Protein AF-A0A537XMP8-F1 (afdb_monomer)

Solvent-accessible surface area (backbone atoms only — not comparable to full-atom values): 7619 Å² total; per-residue (Å²): 137,84,79,78,81,80,74,88,88,71,80,71,84,85,53,68,66,63,50,38,53,51,51,54,77,36,42,95,49,39,66,76,76,45,51,89,48,50,69,59,47,52,52,54,56,59,72,65,68,66,41,71,47,38,34,35,38,31,50,50,26,37,49,39,75,54,47,62,69,48,49,68,43,15,37,88,75,12,38,40,36,34,26,18,66,34,68,62,24,39,52,46,20,48,53,49,38,62,76,71,64,55,87,43,63,46,80,42,84,34,51,63,83,76,77,54,57,97,81,71,84,60,77,45,78,44,80,58,92,78

Mean predicted aligned error: 6.35 Å

Sequence (130 aa):
MTGTPTPPTSRGTPDPDAARALYQRHADTYDLQTDWAGPDRDRVVELLDLRPGDTVLDVGCGTGLCFAAIVERIGPSGRLVGVEPCVDMLALAGRRVERAGWGNVDLRLGLAEEQLRAGDAVDAALFCFT

pLDDT: mean 89.61, std 14.49, range [40.34, 98.69]

Foldseek 3Di:
DDDDDDPDDDDDDDDVVVVLVVLLVCQVVLCVVCVVCLVVLLVQLVVLVAAAQFEEEEFQCFLVSNVVSNCVHNDLNHAYEYEHQHPSRLVNNVVVCVVVVRPRYHYHHDHPVVVDDDPPDGSYYDYDPD

Nearest PDB structures (foldseek):
  1o54-assembly1_A  TM=8.875E-01  e=1.390E-06  Thermotoga maritima
  1dl5-assembly1_A  TM=8.902E-01  e=3.326E-06  Thermotoga maritima
  3dh0-assembly1_A  TM=7.749E-01  e=1.486E-06  Aquifex aeolicus
  5wwq-assembly2_B  TM=8.873E-01  e=6.820E-05  Homo sapiens
  8fkv-assembly1_SY  TM=9.064E-01  e=2.986E-04  Homo sapiens

Radius of gyration: 16.51 Å; Cα contacts (8 Å, |Δi|>4): 192; chains: 1; bounding box: 32×59×36 Å

Secondary structure (DSSP, 8-state):
--PPPPPP--PPPP-HHHHHHHHHHHHHHHHHHHGGGHHHHHHHHHHTT--TT-EEEEET-TT-TTHHHHHHHHTTTSEEEEEES-HHHHHHHHHHHHHHT-TTEEEEES-HHHH--TT---SEEE----

Structure (mmCIF, N/CA/C/O backbone):
data_AF-A0A537XMP8-F1
#
_entry.id   AF-A0A537XMP8-F1
#
loop_
_atom_site.group_PDB
_atom_site.id
_atom_site.type_symbol
_atom_site.label_atom_id
_atom_site.label_alt_id
_atom_site.label_comp_id
_atom_site.label_asym_id
_atom_site.label_entity_id
_atom_site.label_seq_id
_atom_site.pdbx_PDB_ins_code
_atom_site.Cartn_x
_atom_site.Cartn_y
_atom_site.Cartn_z
_atom_site.occupancy
_atom_site.B_iso_or_equiv
_atom_site.auth_seq_id
_atom_site.auth_comp_id
_atom_site.auth_asym_id
_atom_site.auth_atom_id
_atom_site.pdbx_PDB_model_num
ATOM 1 N N . MET A 1 1 ? 6.833 -47.979 -13.657 1.00 41.81 1 MET A N 1
ATOM 2 C CA . MET A 1 1 ? 7.222 -47.095 -12.538 1.00 41.81 1 MET A CA 1
ATOM 3 C C . MET A 1 1 ? 7.758 -45.806 -13.136 1.00 41.81 1 MET A C 1
ATOM 5 O O . MET A 1 1 ? 8.912 -45.753 -13.531 1.00 41.81 1 MET A O 1
ATOM 9 N N . THR A 1 2 ? 6.893 -44.815 -13.326 1.00 44.06 2 THR A N 1
ATOM 10 C CA . THR A 1 2 ? 7.264 -43.485 -13.823 1.00 44.06 2 THR A CA 1
ATOM 11 C C . THR A 1 2 ? 7.718 -42.650 -12.632 1.00 44.06 2 THR A C 1
ATOM 13 O O . THR A 1 2 ? 6.893 -42.288 -11.796 1.00 44.06 2 THR A O 1
ATOM 16 N N . GLY A 1 3 ? 9.027 -42.422 -12.511 1.00 44.72 3 GLY A N 1
ATOM 17 C CA . GLY A 1 3 ? 9.583 -41.545 -11.484 1.00 44.72 3 GLY A CA 1
ATOM 18 C C . GLY A 1 3 ? 9.062 -40.124 -11.677 1.00 44.72 3 GLY A C 1
ATOM 19 O O . GLY A 1 3 ? 9.122 -39.582 -12.779 1.00 44.72 3 GLY A O 1
ATOM 20 N N . THR A 1 4 ? 8.511 -39.541 -10.621 1.00 44.06 4 THR A N 1
ATOM 21 C CA . THR A 1 4 ? 8.163 -38.122 -10.574 1.00 44.06 4 THR A CA 1
ATOM 22 C C . THR A 1 4 ? 9.443 -37.288 -10.714 1.00 44.06 4 THR A C 1
ATOM 24 O O . THR A 1 4 ? 10.424 -37.587 -10.030 1.00 44.06 4 THR A O 1
ATOM 27 N N . PRO A 1 5 ? 9.480 -36.262 -11.585 1.00 46.84 5 PRO A N 1
ATOM 28 C CA . PRO A 1 5 ? 10.640 -35.388 -11.686 1.00 46.84 5 PRO A CA 1
ATOM 29 C C . PRO A 1 5 ? 10.857 -34.641 -10.366 1.00 46.84 5 PRO A C 1
ATOM 31 O O . PRO A 1 5 ? 9.939 -34.008 -9.843 1.00 46.84 5 PRO A O 1
ATOM 34 N N . THR A 1 6 ? 12.078 -34.704 -9.838 1.00 40.34 6 THR A N 1
ATOM 35 C CA . THR A 1 6 ? 12.520 -33.887 -8.704 1.00 40.34 6 THR A CA 1
ATOM 36 C C . THR A 1 6 ? 12.478 -32.406 -9.108 1.00 40.34 6 THR A C 1
ATOM 38 O O . THR A 1 6 ? 13.047 -32.062 -10.148 1.00 40.34 6 THR A O 1
ATOM 41 N N . PRO A 1 7 ? 11.835 -31.514 -8.331 1.00 48.16 7 PRO A N 1
ATOM 42 C CA . PRO A 1 7 ? 11.864 -30.088 -8.627 1.00 48.16 7 PRO A CA 1
ATOM 43 C C . PRO A 1 7 ? 13.309 -29.563 -8.562 1.00 48.16 7 PRO A C 1
ATOM 45 O O . PRO A 1 7 ? 14.080 -30.028 -7.721 1.00 48.16 7 PRO A O 1
ATOM 48 N N . PRO A 1 8 ? 13.705 -28.608 -9.422 1.00 47.94 8 PRO A N 1
ATOM 49 C CA . PRO A 1 8 ? 15.055 -28.052 -9.403 1.00 47.94 8 PRO A CA 1
ATOM 50 C C . PRO A 1 8 ? 15.348 -27.386 -8.049 1.00 47.94 8 PRO A C 1
ATOM 52 O O . PRO A 1 8 ? 14.609 -26.512 -7.598 1.00 47.94 8 PRO A O 1
ATOM 55 N N . THR A 1 9 ? 16.437 -27.806 -7.400 1.00 56.72 9 THR A N 1
ATOM 56 C CA . THR A 1 9 ? 16.759 -27.497 -5.995 1.00 56.72 9 THR A CA 1
ATOM 57 C C . THR A 1 9 ? 17.692 -26.299 -5.786 1.00 56.72 9 THR A C 1
ATOM 59 O O . THR A 1 9 ? 18.296 -26.186 -4.725 1.00 56.72 9 THR A O 1
ATOM 62 N N . SER A 1 10 ? 17.826 -25.369 -6.734 1.00 51.56 10 SER A N 1
ATOM 63 C CA . SER A 1 10 ? 18.542 -24.117 -6.443 1.00 51.56 10 SER A CA 1
ATOM 64 C C . SER A 1 10 ? 18.041 -22.952 -7.290 1.00 51.56 10 SER A C 1
ATOM 66 O O . SER A 1 10 ? 18.502 -22.732 -8.410 1.00 51.56 10 SER A O 1
ATOM 68 N N . ARG A 1 11 ? 17.127 -22.151 -6.736 1.00 63.69 11 ARG A N 1
ATOM 69 C CA . ARG A 1 11 ? 17.138 -20.722 -7.062 1.00 63.69 11 ARG A CA 1
ATOM 70 C C . ARG A 1 11 ? 18.349 -20.160 -6.316 1.00 63.69 11 ARG A C 1
ATOM 72 O O . ARG A 1 11 ? 18.492 -20.443 -5.129 1.00 63.69 11 ARG A O 1
ATOM 79 N N . GLY A 1 12 ? 19.263 -19.486 -7.014 1.00 72.38 12 GLY A N 1
ATOM 80 C CA . GLY A 1 12 ? 20.394 -18.819 -6.363 1.00 72.38 12 GLY A CA 1
ATOM 81 C C . GLY A 1 12 ? 19.914 -17.843 -5.283 1.00 72.38 12 GLY A C 1
ATOM 82 O O . GLY A 1 12 ? 18.721 -17.535 -5.212 1.00 72.38 12 GLY A O 1
ATOM 83 N N . THR A 1 13 ? 20.829 -17.367 -4.437 1.00 78.69 13 THR A N 1
ATOM 84 C CA . THR A 1 13 ? 20.502 -16.346 -3.434 1.00 78.69 13 THR A CA 1
ATOM 85 C C . THR A 1 13 ? 19.801 -15.167 -4.118 1.00 78.69 13 THR A C 1
ATOM 87 O O . THR A 1 13 ? 20.308 -14.695 -5.140 1.00 78.69 13 THR A O 1
ATOM 90 N N . PRO A 1 14 ? 18.641 -14.708 -3.613 1.00 77.31 14 PRO A N 1
ATOM 91 C CA . PRO A 1 14 ? 17.991 -13.516 -4.140 1.00 77.31 14 PRO A CA 1
ATOM 92 C C . PRO A 1 14 ? 18.954 -12.325 -4.119 1.00 77.31 14 PRO A C 1
ATOM 94 O O . PRO A 1 14 ? 19.655 -12.125 -3.130 1.00 77.31 14 PRO A O 1
ATOM 97 N N . ASP A 1 15 ? 18.978 -11.555 -5.205 1.00 87.69 15 ASP A N 1
ATOM 98 C CA . ASP A 1 15 ? 19.732 -10.305 -5.326 1.00 87.69 15 ASP A CA 1
ATOM 99 C C . ASP A 1 15 ? 18.747 -9.126 -5.191 1.00 87.69 15 ASP A C 1
ATOM 101 O O . ASP A 1 15 ? 17.980 -8.862 -6.129 1.00 87.69 15 ASP A O 1
ATOM 105 N N . PRO A 1 16 ? 18.718 -8.436 -4.033 1.00 84.19 16 PRO A N 1
ATOM 106 C CA . PRO A 1 16 ? 17.803 -7.322 -3.796 1.00 84.19 16 PRO A CA 1
ATOM 107 C C . PRO A 1 16 ? 18.032 -6.145 -4.748 1.00 84.19 16 PRO A C 1
ATOM 109 O O . PRO A 1 16 ? 17.075 -5.464 -5.122 1.00 84.19 16 PRO A O 1
ATOM 112 N N . ASP A 1 17 ? 19.272 -5.918 -5.184 1.00 87.69 17 ASP A N 1
ATOM 113 C CA . ASP A 1 17 ? 19.609 -4.812 -6.076 1.00 87.69 17 ASP A CA 1
ATOM 114 C C . ASP A 1 17 ? 19.111 -5.099 -7.495 1.00 87.69 17 ASP A C 1
ATOM 116 O O . ASP A 1 17 ? 18.502 -4.232 -8.130 1.00 87.69 17 ASP A O 1
ATOM 120 N N . ALA A 1 18 ? 19.287 -6.334 -7.973 1.00 88.81 18 ALA A N 1
ATOM 121 C CA . ALA A 1 18 ? 18.727 -6.765 -9.252 1.00 88.81 18 ALA A CA 1
ATOM 122 C C . ALA A 1 18 ? 17.190 -6.737 -9.247 1.00 88.81 18 ALA A C 1
ATOM 124 O O . ALA A 1 18 ? 16.582 -6.302 -10.231 1.00 88.81 18 ALA A O 1
ATOM 125 N N . ALA A 1 19 ? 16.559 -7.156 -8.143 1.00 87.62 19 ALA A N 1
ATOM 126 C CA . ALA A 1 19 ? 15.110 -7.080 -7.975 1.00 87.62 1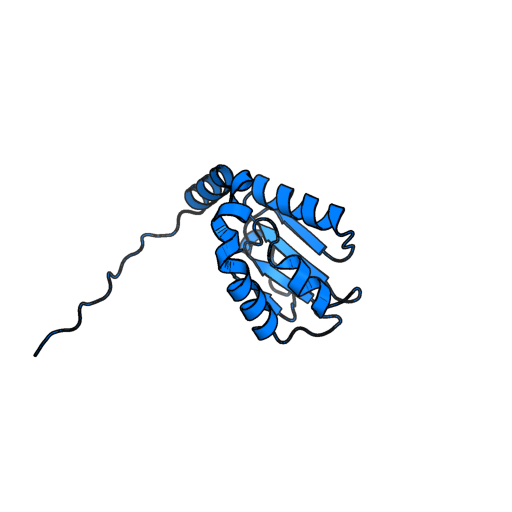9 ALA A CA 1
ATOM 127 C C . ALA A 1 19 ? 14.620 -5.624 -8.005 1.00 87.62 19 ALA A C 1
ATOM 129 O O . ALA A 1 19 ? 13.736 -5.290 -8.796 1.00 87.62 19 ALA A O 1
ATOM 130 N N . ARG A 1 20 ? 15.243 -4.726 -7.230 1.00 90.50 20 ARG A N 1
ATOM 131 C CA . ARG A 1 20 ? 14.904 -3.295 -7.221 1.00 90.50 20 ARG A CA 1
ATOM 132 C C . ARG A 1 20 ? 15.051 -2.673 -8.606 1.00 90.50 20 ARG A C 1
ATOM 134 O O . ARG A 1 20 ? 14.153 -1.963 -9.048 1.00 90.50 20 ARG A O 1
ATOM 141 N N . ALA A 1 21 ? 16.138 -2.975 -9.318 1.00 90.44 21 ALA A N 1
ATOM 142 C CA . ALA A 1 21 ? 16.357 -2.476 -10.673 1.00 90.44 21 ALA A CA 1
ATOM 143 C C . ALA A 1 21 ? 15.297 -2.984 -11.666 1.00 9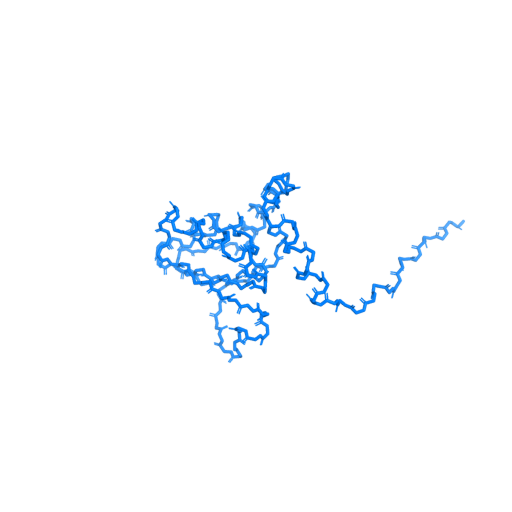0.44 21 ALA A C 1
ATOM 145 O O . ALA A 1 21 ? 14.941 -2.264 -12.598 1.00 90.44 21 ALA A O 1
ATOM 146 N N . LEU A 1 22 ? 14.797 -4.215 -11.502 1.00 89.75 22 LEU A N 1
ATOM 147 C CA . LEU A 1 22 ? 13.691 -4.735 -12.307 1.00 89.75 22 LEU A CA 1
ATOM 148 C C . LEU A 1 22 ? 12.412 -3.933 -12.060 1.00 89.75 22 LEU A C 1
ATOM 150 O O . LEU A 1 22 ? 11.854 -3.404 -13.017 1.00 89.75 22 LEU A O 1
ATOM 154 N N . TYR A 1 23 ? 11.984 -3.797 -10.806 1.00 91.81 23 TYR A N 1
ATOM 155 C CA . TYR A 1 23 ? 10.759 -3.061 -10.484 1.00 91.81 23 TYR A CA 1
ATOM 156 C C . TYR A 1 23 ? 10.843 -1.594 -10.889 1.00 91.81 23 TYR A C 1
ATOM 158 O O . TYR A 1 23 ? 9.896 -1.066 -11.461 1.00 91.81 23 TYR A O 1
ATOM 166 N N . GLN A 1 24 ? 12.010 -0.971 -10.724 1.00 92.12 24 GLN A N 1
ATOM 167 C CA . GLN A 1 24 ? 12.236 0.400 -11.164 1.00 92.12 24 GLN A CA 1
ATOM 168 C C . GLN A 1 24 ? 11.979 0.584 -12.666 1.00 92.12 24 GLN A C 1
ATOM 170 O O . GLN A 1 24 ? 11.304 1.523 -13.074 1.00 92.12 24 GLN A O 1
ATOM 175 N N . ARG A 1 25 ? 12.463 -0.343 -13.505 1.00 93.19 25 ARG A N 1
ATOM 176 C CA . ARG A 1 25 ? 12.235 -0.288 -14.961 1.00 93.19 25 ARG A CA 1
ATOM 177 C C . ARG A 1 25 ? 10.772 -0.470 -15.355 1.00 93.19 25 ARG A C 1
ATOM 179 O O . ARG A 1 25 ? 10.395 -0.046 -16.442 1.00 93.19 25 ARG A O 1
ATOM 186 N N . HIS A 1 26 ? 9.988 -1.145 -14.521 1.00 91.50 26 HIS A N 1
ATOM 187 C CA . HIS A 1 26 ? 8.601 -1.485 -14.820 1.00 91.50 26 HIS A CA 1
ATOM 188 C C . HIS A 1 26 ? 7.585 -0.585 -14.122 1.00 91.50 26 HIS A C 1
ATOM 190 O O . HIS A 1 26 ? 6.414 -0.676 -14.479 1.00 91.50 26 HIS A O 1
ATOM 196 N N . ALA A 1 27 ? 8.010 0.283 -13.197 1.00 92.56 27 ALA A N 1
ATOM 197 C CA . ALA A 1 27 ? 7.138 1.032 -12.293 1.00 92.56 27 ALA A CA 1
ATOM 198 C C . ALA A 1 27 ? 5.958 1.709 -13.007 1.00 92.56 27 ALA A C 1
ATOM 200 O O . ALA A 1 27 ? 4.805 1.485 -12.645 1.00 92.56 27 ALA A O 1
ATOM 201 N N . ASP A 1 28 ? 6.220 2.446 -14.089 1.00 93.12 28 ASP A N 1
ATOM 202 C CA . ASP A 1 28 ? 5.182 3.180 -14.827 1.00 93.12 28 ASP A CA 1
ATOM 203 C C . ASP A 1 28 ? 4.157 2.283 -15.540 1.00 93.12 28 ASP A C 1
ATOM 205 O O . ASP A 1 28 ? 3.032 2.704 -15.805 1.00 93.12 28 ASP A O 1
ATOM 209 N N . THR A 1 29 ? 4.529 1.045 -15.868 1.00 94.94 29 THR A N 1
ATOM 210 C CA . THR A 1 29 ? 3.653 0.075 -16.547 1.00 94.94 29 THR A CA 1
ATOM 211 C C . THR A 1 29 ? 3.123 -1.004 -15.613 1.00 94.94 29 THR A C 1
ATOM 213 O O . THR A 1 29 ? 2.318 -1.832 -16.034 1.00 94.94 29 THR A O 1
ATOM 216 N N . TYR A 1 30 ? 3.580 -1.014 -14.364 1.00 94.06 30 TYR A N 1
ATOM 217 C CA . TYR A 1 30 ? 3.443 -2.144 -13.464 1.00 94.06 30 TYR A CA 1
ATOM 218 C C . TYR A 1 30 ? 1.977 -2.477 -13.164 1.00 94.06 30 TYR A C 1
ATOM 220 O O . TYR A 1 30 ? 1.557 -3.622 -13.336 1.00 94.06 30 TYR A O 1
ATOM 228 N N . ASP A 1 31 ? 1.173 -1.466 -12.823 1.00 95.00 31 ASP A N 1
ATOM 229 C CA . ASP A 1 31 ? -0.264 -1.621 -12.571 1.00 95.00 31 ASP A CA 1
ATOM 230 C C . ASP A 1 31 ? -0.975 -2.251 -13.778 1.00 95.00 31 ASP A C 1
ATOM 232 O O . ASP A 1 31 ? -1.726 -3.207 -13.625 1.00 95.00 31 ASP A O 1
ATOM 236 N N . LEU A 1 32 ? -0.672 -1.790 -14.998 1.00 94.75 32 LEU A N 1
ATOM 237 C CA . LEU A 1 32 ? -1.271 -2.327 -16.227 1.00 94.75 32 LEU A CA 1
ATOM 238 C C . LEU A 1 32 ? -0.827 -3.766 -16.510 1.00 94.75 32 LEU A C 1
ATOM 240 O O . LEU A 1 32 ? -1.616 -4.591 -16.964 1.00 94.75 32 LEU A O 1
ATOM 244 N N . GLN A 1 33 ? 0.445 -4.076 -16.260 1.00 93.38 33 GLN A N 1
ATOM 245 C CA . GLN A 1 33 ? 1.006 -5.410 -16.484 1.00 93.38 33 GLN A CA 1
ATOM 246 C C . GLN A 1 33 ? 0.490 -6.444 -15.479 1.00 93.38 33 GLN A C 1
ATOM 248 O O . GLN A 1 33 ? 0.554 -7.645 -15.752 1.00 93.38 33 GLN A O 1
ATOM 253 N N . THR A 1 34 ? -0.007 -5.989 -14.329 1.00 93.75 34 THR A N 1
ATOM 254 C CA . THR A 1 34 ? -0.418 -6.842 -13.210 1.00 93.75 34 THR A CA 1
ATOM 255 C C . THR A 1 34 ? -1.900 -6.721 -12.854 1.00 93.75 34 THR A C 1
ATOM 257 O O . THR A 1 34 ? -2.343 -7.358 -11.904 1.00 93.75 34 THR A O 1
ATOM 260 N N . ASP A 1 35 ? -2.689 -5.974 -13.630 1.00 93.62 35 ASP A N 1
ATOM 261 C CA . ASP A 1 35 ? -4.130 -5.776 -13.406 1.00 93.62 35 ASP A CA 1
ATOM 262 C C . ASP A 1 35 ? -4.907 -7.102 -13.325 1.00 93.62 35 ASP A C 1
ATOM 264 O O . ASP A 1 35 ? -5.806 -7.275 -12.505 1.00 93.62 35 ASP A O 1
ATOM 268 N N . TRP A 1 36 ? -4.476 -8.105 -14.098 1.00 93.88 36 TRP A N 1
ATOM 269 C CA . TRP A 1 36 ? -5.048 -9.454 -14.079 1.00 93.88 36 TRP A CA 1
ATOM 270 C C . TRP A 1 36 ? -4.983 -10.142 -12.702 1.00 93.88 36 TRP A C 1
ATOM 272 O O . TRP A 1 36 ? -5.771 -11.052 -12.456 1.00 93.88 36 TRP A O 1
ATOM 282 N N . ALA A 1 37 ? -4.075 -9.721 -11.815 1.00 92.69 37 ALA A N 1
ATOM 283 C CA . ALA A 1 37 ? -3.916 -10.262 -10.465 1.00 92.69 37 ALA A CA 1
ATOM 284 C C . ALA A 1 37 ? -4.815 -9.570 -9.421 1.00 92.69 37 ALA A C 1
ATOM 286 O O . ALA A 1 37 ? -4.792 -9.950 -8.251 1.00 92.69 37 ALA A O 1
ATOM 287 N N . GLY A 1 38 ? -5.612 -8.567 -9.814 1.00 93.44 38 GLY A N 1
ATOM 288 C CA . GLY A 1 38 ? -6.516 -7.834 -8.919 1.00 93.44 38 GLY A CA 1
ATOM 289 C C . GLY A 1 38 ? -7.401 -8.736 -8.041 1.00 93.44 38 GLY A C 1
ATOM 290 O O . GLY A 1 38 ? -7.343 -8.603 -6.819 1.00 93.44 38 GLY A O 1
ATOM 291 N N . PRO A 1 39 ? -8.136 -9.715 -8.610 1.00 94.75 39 PRO A N 1
ATOM 292 C CA . PRO A 1 39 ? -8.981 -10.615 -7.821 1.00 94.75 39 PRO A CA 1
ATOM 293 C C . PRO A 1 39 ? -8.210 -11.437 -6.780 1.00 94.75 39 PRO A C 1
ATOM 295 O O . PRO A 1 39 ? -8.722 -11.691 -5.689 1.00 94.75 39 PRO A O 1
ATOM 298 N N . ASP A 1 40 ? -6.974 -11.836 -7.093 1.00 94.19 40 ASP A N 1
ATOM 299 C CA . ASP A 1 40 ? -6.130 -12.579 -6.156 1.00 94.19 40 ASP A CA 1
ATOM 300 C C . ASP A 1 40 ? -5.652 -11.673 -5.012 1.00 94.19 40 ASP A C 1
ATOM 302 O O . ASP A 1 40 ? -5.658 -12.099 -3.856 1.00 94.19 40 ASP A O 1
ATOM 306 N N . ARG A 1 41 ? -5.305 -10.408 -5.295 1.00 95.25 41 ARG A N 1
ATOM 307 C CA . ARG A 1 41 ? -4.945 -9.418 -4.262 1.00 95.25 41 ARG A CA 1
ATOM 308 C C . ARG A 1 41 ? -6.100 -9.172 -3.296 1.00 95.25 41 ARG A C 1
ATOM 310 O O . ARG A 1 41 ? -5.906 -9.266 -2.083 1.00 95.25 41 ARG A O 1
ATOM 317 N N . ASP A 1 42 ? -7.302 -8.941 -3.819 1.00 94.25 42 ASP A N 1
ATOM 318 C CA . ASP A 1 42 ? -8.503 -8.744 -3.000 1.00 94.25 42 ASP A CA 1
ATOM 319 C C . ASP A 1 42 ? -8.770 -9.965 -2.116 1.00 94.25 42 ASP A C 1
ATOM 321 O O . ASP A 1 42 ? -8.993 -9.838 -0.908 1.00 94.25 42 ASP A O 1
ATOM 325 N N . ARG A 1 43 ? -8.654 -11.168 -2.691 1.00 95.19 43 ARG A N 1
ATOM 326 C CA . ARG A 1 43 ? -8.846 -12.420 -1.960 1.00 95.19 43 ARG A CA 1
ATOM 327 C C . ARG A 1 43 ? -7.830 -12.601 -0.836 1.00 95.19 43 ARG A C 1
ATOM 329 O O . ARG A 1 43 ? -8.190 -13.095 0.233 1.00 95.19 43 ARG A O 1
ATOM 336 N N . VAL A 1 44 ? -6.570 -12.231 -1.056 1.00 95.00 44 VAL A N 1
ATOM 337 C CA . VAL A 1 44 ? -5.544 -12.300 -0.009 1.00 95.00 44 VAL A CA 1
ATOM 338 C C . VAL A 1 44 ? -5.860 -11.316 1.117 1.00 95.00 44 VAL A C 1
ATOM 340 O O . VAL A 1 44 ? -5.773 -11.702 2.280 1.00 95.00 44 VAL A O 1
ATOM 343 N N . VAL A 1 45 ? -6.292 -10.090 0.807 1.00 96.75 45 VAL A N 1
ATOM 344 C CA . VAL A 1 45 ? -6.695 -9.114 1.835 1.00 96.75 45 VAL A CA 1
ATOM 345 C C . VAL A 1 45 ? -7.904 -9.610 2.637 1.00 96.75 45 VAL A C 1
ATOM 347 O O . VAL A 1 45 ? -7.944 -9.444 3.854 1.00 96.75 45 VAL A O 1
ATOM 350 N N . GLU A 1 46 ? -8.869 -10.278 2.002 1.00 95.88 46 GLU A N 1
ATOM 351 C CA . GLU A 1 46 ? -9.989 -10.914 2.710 1.00 95.88 46 GLU A CA 1
ATOM 352 C C . GLU A 1 46 ? -9.548 -12.006 3.687 1.00 95.88 46 GLU A C 1
ATOM 354 O O . GLU A 1 46 ? -10.133 -12.146 4.759 1.00 95.88 46 GLU A O 1
ATOM 359 N N . LEU A 1 47 ? -8.532 -12.795 3.327 1.00 96.56 47 LEU A N 1
ATOM 360 C CA . LEU A 1 47 ? -8.023 -13.877 4.173 1.00 96.56 47 LEU A CA 1
ATOM 361 C C . LEU A 1 47 ? -7.356 -13.382 5.461 1.00 96.56 47 LEU A C 1
ATOM 363 O O . LEU A 1 47 ? -7.197 -14.177 6.384 1.00 96.56 47 LEU A O 1
ATOM 367 N N . LEU A 1 48 ? -6.985 -12.101 5.532 1.00 96.81 48 LEU A N 1
ATOM 368 C CA . LEU A 1 48 ? -6.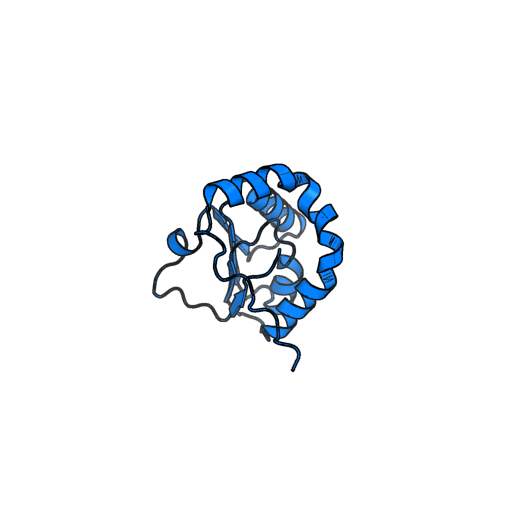402 -11.505 6.732 1.00 96.81 48 LEU A CA 1
ATOM 369 C C . LEU A 1 48 ? -7.427 -11.284 7.861 1.00 96.81 48 LEU A C 1
ATOM 371 O O . LEU A 1 48 ? -7.002 -11.015 8.978 1.00 96.81 48 LEU A O 1
ATOM 375 N N . ASP A 1 49 ? -8.740 -11.395 7.598 1.00 97.25 49 ASP A N 1
ATOM 376 C CA . ASP A 1 49 ? -9.820 -11.145 8.581 1.00 97.25 49 ASP A CA 1
ATOM 377 C C . ASP A 1 49 ? -9.667 -9.796 9.316 1.00 97.25 49 ASP A C 1
ATOM 379 O O . ASP A 1 49 ? -9.884 -9.691 10.524 1.00 97.25 49 ASP A O 1
ATOM 383 N N . LEU A 1 50 ? -9.253 -8.762 8.572 1.00 98.38 50 LEU A N 1
ATOM 384 C CA . LEU A 1 50 ? -8.974 -7.432 9.117 1.00 98.38 50 LEU A CA 1
ATOM 385 C C . LEU A 1 50 ? -10.205 -6.822 9.784 1.00 98.38 50 LEU A C 1
ATOM 387 O O . LEU A 1 50 ? -11.317 -6.864 9.247 1.00 98.38 50 LEU A O 1
ATOM 391 N N . ARG A 1 51 ? -9.976 -6.177 10.923 1.00 98.31 51 ARG A N 1
ATOM 392 C CA . ARG A 1 51 ? -10.995 -5.518 11.733 1.00 98.31 51 ARG A CA 1
ATOM 393 C C . ARG A 1 51 ? -10.772 -4.010 11.774 1.00 98.31 51 ARG A C 1
ATOM 395 O O . ARG A 1 51 ? -9.641 -3.534 11.650 1.00 98.31 51 ARG A O 1
ATOM 402 N N . PRO A 1 52 ? -11.842 -3.227 11.997 1.00 98.44 52 PRO A N 1
ATOM 403 C CA . PRO A 1 52 ? -11.700 -1.801 12.233 1.00 98.44 52 PRO A CA 1
ATOM 404 C C . PRO A 1 52 ? -10.742 -1.515 13.397 1.00 98.44 52 PRO A C 1
ATOM 406 O O . PRO A 1 52 ? -10.933 -2.033 14.496 1.00 98.44 52 PRO A O 1
ATOM 409 N N . GLY A 1 53 ? -9.750 -0.653 13.170 1.00 98.25 53 GLY A N 1
ATOM 410 C CA . GLY A 1 53 ? -8.715 -0.322 14.154 1.00 98.25 53 GLY A CA 1
ATOM 411 C C . GLY A 1 53 ? -7.407 -1.103 14.022 1.00 98.25 53 GLY A C 1
ATOM 412 O O . GLY A 1 53 ? -6.428 -0.688 14.638 1.00 98.25 53 GLY A O 1
ATOM 413 N N . ASP A 1 54 ? -7.358 -2.156 13.204 1.00 98.44 54 ASP A N 1
ATOM 414 C CA . ASP A 1 54 ? -6.146 -2.962 13.050 1.00 98.44 54 ASP A CA 1
ATOM 415 C C . ASP A 1 54 ? -4.979 -2.152 12.463 1.00 98.44 54 ASP A C 1
ATOM 417 O O . ASP A 1 54 ? -5.144 -1.271 11.606 1.00 98.44 54 ASP A O 1
ATOM 421 N N . THR A 1 55 ? -3.773 -2.491 12.912 1.00 97.88 55 THR A N 1
ATOM 422 C CA . THR A 1 55 ? -2.512 -2.056 12.316 1.00 97.88 55 THR A CA 1
ATOM 423 C C . THR A 1 55 ? -1.993 -3.133 11.373 1.00 97.88 55 THR A C 1
ATOM 425 O O . THR A 1 55 ? -1.661 -4.239 11.796 1.00 97.88 55 THR A O 1
ATOM 428 N N . VAL A 1 56 ? -1.878 -2.793 10.092 1.00 97.81 56 VAL A N 1
ATOM 429 C CA . VAL A 1 56 ? -1.472 -3.709 9.022 1.00 97.81 56 VAL A CA 1
ATOM 430 C C . VAL A 1 56 ? -0.135 -3.281 8.443 1.00 97.81 56 VAL A C 1
ATOM 432 O O . VAL A 1 56 ? 0.085 -2.102 8.162 1.00 97.81 56 VAL A O 1
ATOM 435 N N . LEU A 1 57 ? 0.748 -4.250 8.233 1.00 96.88 57 LEU A N 1
ATOM 436 C CA . LEU A 1 57 ? 2.008 -4.078 7.521 1.00 96.88 57 LEU A CA 1
ATOM 437 C C . LEU A 1 57 ? 1.925 -4.716 6.130 1.00 96.88 57 LEU A C 1
ATOM 439 O O . LEU A 1 57 ? 1.666 -5.909 6.021 1.00 96.88 57 LEU A O 1
ATOM 443 N N . ASP A 1 58 ? 2.205 -3.949 5.083 1.00 97.19 58 ASP A N 1
ATOM 444 C CA . ASP A 1 58 ? 2.348 -4.421 3.705 1.00 97.19 58 ASP A CA 1
ATOM 445 C C . ASP A 1 58 ? 3.828 -4.363 3.294 1.00 97.19 58 ASP A C 1
ATOM 447 O O . ASP A 1 58 ? 4.426 -3.285 3.195 1.00 97.19 58 ASP A O 1
ATOM 451 N N . VAL A 1 59 ? 4.444 -5.537 3.138 1.00 95.44 59 VAL A N 1
ATOM 452 C CA . VAL A 1 59 ? 5.876 -5.702 2.865 1.00 95.44 59 VAL A CA 1
ATOM 453 C C . VAL A 1 59 ? 6.112 -5.846 1.366 1.00 95.44 59 VAL A C 1
ATOM 455 O O . VAL A 1 59 ? 5.665 -6.817 0.760 1.00 95.44 59 VAL A O 1
ATOM 458 N N . GLY A 1 60 ? 6.886 -4.929 0.784 1.00 95.00 60 GLY A N 1
ATOM 459 C CA . GLY A 1 60 ? 7.011 -4.821 -0.669 1.00 95.00 60 GLY A CA 1
ATOM 460 C C . GLY A 1 60 ? 5.717 -4.282 -1.270 1.00 95.00 60 GLY A C 1
ATOM 461 O O . GLY A 1 60 ? 5.147 -4.883 -2.180 1.00 95.00 60 GLY A O 1
ATOM 462 N N . CYS A 1 61 ? 5.210 -3.179 -0.710 1.00 96.94 61 CYS A N 1
ATOM 463 C CA . CYS A 1 61 ? 3.882 -2.670 -1.047 1.00 96.94 61 CYS A CA 1
ATOM 464 C C . CYS A 1 61 ? 3.761 -2.146 -2.490 1.00 96.94 61 CYS A C 1
ATOM 466 O O . CYS A 1 61 ? 2.652 -1.846 -2.944 1.00 96.94 61 CYS A O 1
ATOM 468 N N . GLY A 1 62 ? 4.877 -2.038 -3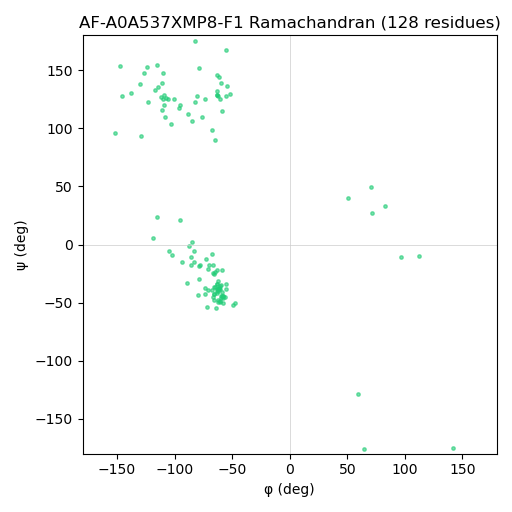.222 1.00 96.88 62 GLY A N 1
ATOM 469 C CA . GLY A 1 62 ? 4.892 -1.700 -4.635 1.00 96.88 62 GLY A CA 1
ATOM 470 C C . GLY A 1 62 ? 4.248 -0.345 -4.906 1.00 96.88 62 GLY A C 1
ATOM 471 O O . GLY A 1 62 ? 4.586 0.660 -4.282 1.00 96.88 62 GLY A O 1
ATOM 472 N N . THR A 1 63 ? 3.302 -0.308 -5.845 1.00 97.62 63 THR A N 1
ATOM 473 C CA . THR A 1 63 ? 2.530 0.906 -6.152 1.00 97.62 63 THR A CA 1
ATOM 474 C C . THR A 1 63 ? 1.316 1.078 -5.229 1.00 97.62 63 THR A C 1
ATOM 476 O O . THR A 1 63 ? 0.559 2.039 -5.377 1.00 97.62 63 THR A O 1
ATOM 479 N N . GLY A 1 64 ? 1.107 0.182 -4.261 1.00 97.56 64 GLY A N 1
ATOM 480 C CA . GLY A 1 64 ? 0.004 0.236 -3.302 1.00 97.56 64 GLY A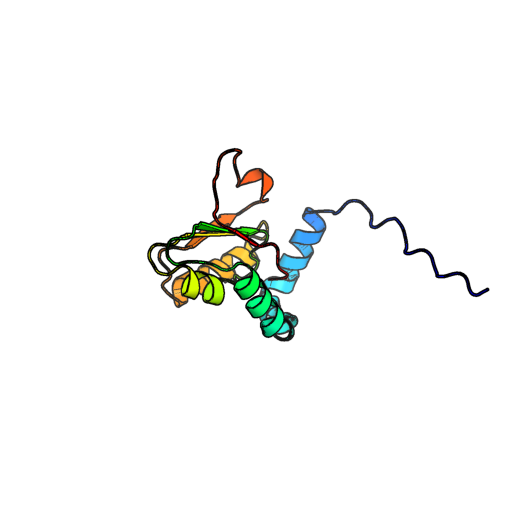 CA 1
ATOM 481 C C . GLY A 1 64 ? -1.315 -0.331 -3.830 1.00 97.56 64 GLY A C 1
ATOM 482 O O . GLY A 1 64 ? -2.378 0.179 -3.471 1.00 97.56 64 GLY A O 1
ATOM 483 N N . LEU A 1 65 ? -1.287 -1.350 -4.699 1.00 97.31 65 LEU A N 1
ATOM 484 C CA . LEU A 1 65 ? -2.505 -1.930 -5.292 1.00 97.31 65 LEU A CA 1
ATOM 485 C C . LEU A 1 65 ? -3.424 -2.613 -4.263 1.00 97.31 65 LEU A C 1
ATOM 487 O O . LEU A 1 65 ? -4.632 -2.653 -4.474 1.00 97.31 65 LEU A O 1
ATOM 491 N N . CYS A 1 66 ? -2.897 -3.044 -3.113 1.00 97.88 66 CYS A N 1
ATOM 492 C CA . CYS A 1 66 ? -3.694 -3.607 -2.014 1.00 97.88 66 CYS A CA 1
ATOM 493 C C . CYS A 1 66 ? -4.275 -2.548 -1.054 1.00 97.88 66 CYS A C 1
ATOM 495 O O . CYS A 1 66 ? -5.114 -2.873 -0.212 1.00 97.88 66 CYS A O 1
ATOM 497 N N . PHE A 1 67 ? -3.851 -1.279 -1.144 1.00 98.19 67 PHE A N 1
ATOM 498 C CA . PHE A 1 67 ? -4.134 -0.279 -0.105 1.00 98.19 67 PHE A CA 1
ATOM 499 C C . PHE A 1 67 ? -5.617 0.017 0.062 1.00 98.19 67 PHE A C 1
ATOM 501 O O . PHE A 1 67 ? -6.081 0.115 1.192 1.00 98.19 67 PHE A O 1
ATOM 508 N N . ALA A 1 68 ? -6.365 0.131 -1.037 1.00 97.62 68 ALA A N 1
ATOM 509 C CA . ALA A 1 68 ? -7.794 0.426 -0.967 1.00 97.62 68 ALA A CA 1
ATOM 510 C C . ALA A 1 68 ? -8.545 -0.668 -0.197 1.00 97.62 68 ALA A C 1
ATOM 512 O O . ALA A 1 68 ? -9.258 -0.367 0.758 1.00 97.62 68 ALA A O 1
ATOM 513 N N . ALA A 1 69 ? -8.299 -1.933 -0.552 1.00 97.50 69 ALA A N 1
ATOM 514 C CA . ALA A 1 69 ? -8.918 -3.083 0.092 1.00 97.50 69 ALA A CA 1
ATOM 515 C C . ALA A 1 69 ? -8.566 -3.179 1.587 1.00 97.50 69 ALA A C 1
ATOM 517 O O . ALA A 1 69 ? -9.416 -3.560 2.396 1.00 97.50 69 ALA A O 1
ATOM 518 N N . ILE A 1 70 ? -7.332 -2.833 1.967 1.00 98.38 70 ILE A N 1
ATOM 519 C CA . ILE A 1 70 ? -6.897 -2.826 3.369 1.00 98.38 70 ILE A CA 1
ATOM 520 C C . ILE A 1 70 ? -7.531 -1.657 4.133 1.00 98.38 70 ILE A C 1
ATOM 522 O O . ILE A 1 70 ? -8.171 -1.875 5.162 1.00 98.38 70 ILE A O 1
ATOM 526 N N . VAL A 1 71 ? -7.383 -0.426 3.632 1.00 98.50 71 VAL A N 1
ATOM 527 C CA . VAL A 1 71 ? -7.848 0.802 4.299 1.00 98.50 71 VAL A CA 1
ATOM 528 C C . VAL A 1 71 ? -9.365 0.789 4.497 1.00 98.50 71 VAL A C 1
ATOM 530 O O . VAL A 1 71 ? -9.843 1.210 5.549 1.00 98.50 71 VAL A O 1
ATOM 533 N N . GLU A 1 72 ? -10.124 0.254 3.537 1.00 98.06 72 GLU A N 1
ATOM 534 C CA . GLU A 1 72 ? -11.577 0.091 3.659 1.00 98.06 72 GLU A CA 1
ATOM 535 C C . GLU A 1 72 ? -11.970 -0.811 4.843 1.00 98.06 72 GLU A C 1
ATOM 537 O O . GLU A 1 72 ? -12.928 -0.506 5.553 1.00 98.06 72 GLU A O 1
ATOM 542 N N . ARG A 1 73 ? -11.210 -1.884 5.106 1.00 98.44 73 ARG A N 1
ATOM 543 C CA . ARG A 1 73 ? -11.505 -2.856 6.176 1.00 98.44 73 ARG A CA 1
ATOM 544 C C . ARG A 1 73 ? -11.083 -2.372 7.561 1.00 98.44 73 ARG A C 1
ATOM 546 O O . ARG A 1 73 ? -11.841 -2.514 8.518 1.00 98.44 73 ARG A O 1
ATOM 553 N N . ILE A 1 74 ? -9.893 -1.782 7.671 1.00 98.62 74 ILE A N 1
ATOM 554 C CA . ILE A 1 74 ? -9.370 -1.289 8.958 1.00 98.62 74 ILE A CA 1
ATOM 555 C C . ILE A 1 74 ? -10.000 0.045 9.376 1.00 98.62 74 ILE A C 1
ATOM 557 O O . ILE A 1 74 ? -9.941 0.430 10.547 1.00 98.62 74 ILE A O 1
ATOM 561 N N . GLY A 1 75 ? -10.623 0.755 8.432 1.00 98.38 75 GLY A N 1
ATOM 562 C CA . GLY A 1 75 ? -11.293 2.025 8.673 1.00 98.38 75 GLY A CA 1
ATOM 563 C C . GLY A 1 75 ? -10.347 3.151 9.122 1.00 98.38 75 GLY A C 1
ATOM 564 O O . GLY A 1 75 ? -9.132 2.975 9.207 1.00 98.38 75 GLY A O 1
ATOM 565 N N . PRO A 1 76 ? -10.891 4.339 9.443 1.00 97.75 76 PRO A N 1
ATOM 566 C CA . PRO A 1 76 ? -10.090 5.523 9.769 1.00 97.75 76 PRO A CA 1
ATOM 567 C C . PRO A 1 76 ? -9.348 5.428 11.110 1.00 97.75 76 PRO A C 1
ATOM 569 O O . PRO A 1 76 ? -8.429 6.205 11.349 1.00 97.75 76 PRO A O 1
ATOM 572 N N . SER A 1 77 ? -9.757 4.515 11.997 1.00 97.75 77 SER A N 1
ATOM 573 C CA . SER A 1 77 ? -9.077 4.252 13.271 1.00 97.75 77 SER A CA 1
ATOM 574 C C . SER A 1 77 ? -7.924 3.258 13.146 1.00 97.75 77 SER A C 1
ATOM 576 O O . SER A 1 77 ? -7.118 3.173 14.068 1.00 97.75 77 SER A O 1
ATOM 578 N N . GLY A 1 78 ? -7.872 2.487 12.056 1.00 98.31 78 GLY A N 1
ATOM 579 C CA . GLY A 1 78 ? -6.776 1.568 11.774 1.00 98.31 78 GLY A CA 1
ATOM 580 C C . GLY A 1 78 ? -5.588 2.273 11.139 1.00 98.31 78 GLY A C 1
ATOM 581 O O . GLY A 1 78 ? -5.648 3.460 10.806 1.00 98.31 78 GLY A O 1
ATOM 582 N N . ARG A 1 79 ? -4.503 1.530 10.942 1.00 98.25 79 ARG A N 1
ATOM 583 C CA . ARG A 1 79 ? -3.251 2.055 10.394 1.00 98.25 79 ARG A CA 1
ATOM 584 C C . ARG A 1 79 ? -2.650 1.094 9.380 1.00 98.25 79 ARG A C 1
ATOM 586 O O . ARG A 1 79 ? -2.465 -0.076 9.683 1.00 98.25 79 ARG A O 1
ATOM 593 N N . LEU A 1 80 ? -2.275 1.595 8.209 1.00 98.31 80 LEU A N 1
ATOM 594 C CA . LEU A 1 80 ? -1.541 0.825 7.204 1.00 98.31 80 LEU A CA 1
ATOM 595 C C . LEU A 1 80 ? -0.098 1.325 7.115 1.00 98.31 80 LEU A C 1
ATOM 597 O O . LEU A 1 80 ? 0.135 2.520 6.958 1.00 98.31 80 LEU A O 1
ATOM 601 N N . VAL A 1 81 ? 0.868 0.416 7.199 1.00 97.50 81 VAL A N 1
ATOM 602 C CA . VAL A 1 81 ? 2.289 0.680 6.958 1.00 97.50 81 VAL A CA 1
ATOM 603 C C . VAL A 1 81 ? 2.710 -0.025 5.683 1.00 97.50 81 VAL A C 1
ATOM 605 O O . VAL A 1 81 ? 2.703 -1.249 5.641 1.00 97.50 81 VAL A O 1
ATOM 608 N N . GLY A 1 82 ? 3.101 0.728 4.661 1.00 97.00 82 GLY A N 1
ATOM 609 C CA . GLY A 1 82 ? 3.698 0.182 3.447 1.00 97.00 82 GLY A CA 1
ATOM 610 C C . GLY A 1 82 ? 5.214 0.333 3.479 1.00 97.00 82 GLY A C 1
ATOM 611 O O . GLY A 1 82 ? 5.711 1.448 3.639 1.00 97.00 82 GLY A O 1
ATOM 612 N N . VAL A 1 83 ? 5.947 -0.767 3.311 1.00 96.62 83 VAL A N 1
ATOM 613 C CA . VAL A 1 83 ? 7.409 -0.750 3.159 1.00 96.62 83 VAL A CA 1
ATOM 614 C C . VAL A 1 83 ? 7.767 -1.161 1.738 1.00 96.62 83 VAL A C 1
ATOM 616 O O . VAL A 1 83 ? 7.351 -2.225 1.289 1.00 96.62 83 VAL A O 1
ATOM 619 N N . GLU A 1 84 ? 8.557 -0.351 1.040 1.00 96.62 84 GLU A N 1
ATOM 620 C CA . GLU A 1 84 ? 8.985 -0.635 -0.334 1.00 96.62 84 GLU A CA 1
ATOM 621 C C . GLU A 1 84 ? 10.417 -0.123 -0.571 1.00 96.62 84 GLU A C 1
ATOM 623 O O . GLU A 1 84 ? 10.695 1.049 -0.303 1.00 96.62 84 GLU A O 1
ATOM 628 N N . PRO A 1 85 ? 11.350 -0.956 -1.073 1.00 95.19 85 PRO A N 1
ATOM 629 C CA . PRO A 1 85 ? 12.725 -0.534 -1.354 1.00 95.19 85 PRO A CA 1
ATOM 630 C C . PRO A 1 85 ? 12.900 0.252 -2.664 1.00 95.19 85 PRO A C 1
ATOM 632 O O . PRO A 1 85 ? 13.929 0.910 -2.846 1.00 95.19 85 PRO A O 1
ATOM 635 N N . CYS A 1 86 ? 11.960 0.179 -3.608 1.00 95.81 86 CYS A N 1
ATOM 636 C CA . CYS A 1 86 ? 12.014 0.919 -4.864 1.00 95.81 86 CYS A CA 1
ATOM 637 C C . CYS A 1 86 ? 11.363 2.303 -4.725 1.00 95.81 86 CYS A C 1
ATOM 639 O O . CYS A 1 86 ? 10.144 2.433 -4.622 1.00 95.81 86 CYS A O 1
ATOM 641 N N . VAL A 1 87 ? 12.181 3.357 -4.804 1.00 96.69 87 VAL A N 1
ATOM 642 C CA . VAL A 1 87 ? 11.725 4.755 -4.701 1.00 96.69 87 VAL A CA 1
ATOM 643 C C . VAL A 1 87 ? 10.630 5.113 -5.714 1.00 96.69 87 VAL A C 1
ATOM 645 O O . VAL A 1 87 ? 9.681 5.808 -5.360 1.00 96.69 87 VAL A O 1
ATOM 648 N N . ASP A 1 88 ? 10.717 4.600 -6.943 1.00 97.06 88 ASP A N 1
ATOM 649 C CA . ASP A 1 88 ? 9.774 4.934 -8.015 1.00 97.06 88 ASP A CA 1
ATOM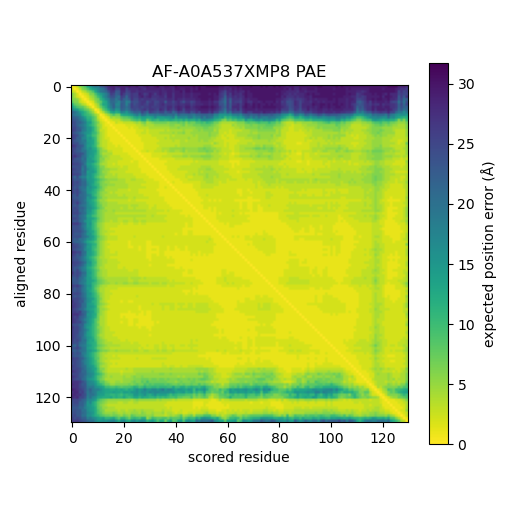 650 C C . ASP A 1 88 ? 8.406 4.258 -7.801 1.00 97.06 88 ASP A C 1
ATOM 652 O O . ASP A 1 88 ? 7.361 4.885 -8.003 1.00 97.06 88 ASP A O 1
ATOM 656 N N . MET A 1 89 ? 8.404 3.019 -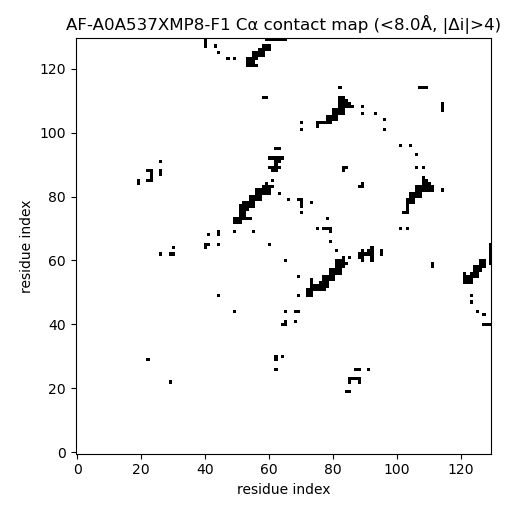7.296 1.00 97.62 89 MET A N 1
ATOM 657 C CA . MET A 1 89 ? 7.187 2.304 -6.886 1.00 97.62 89 MET A CA 1
ATOM 658 C C . MET A 1 89 ? 6.533 2.995 -5.684 1.00 97.62 89 MET A C 1
ATOM 660 O O . MET A 1 89 ? 5.345 3.320 -5.723 1.00 97.62 89 MET A O 1
ATOM 664 N N . LEU A 1 90 ? 7.322 3.333 -4.657 1.00 98.00 90 LEU A N 1
ATOM 665 C CA . LEU A 1 90 ? 6.820 4.024 -3.469 1.00 98.00 90 LEU A CA 1
ATOM 666 C C . LEU A 1 90 ? 6.265 5.418 -3.810 1.00 98.00 90 LEU A C 1
ATOM 668 O O . LEU A 1 90 ? 5.267 5.848 -3.234 1.00 98.00 90 LEU A O 1
ATOM 672 N N . ALA A 1 91 ? 6.852 6.119 -4.784 1.00 98.31 91 ALA A N 1
ATOM 673 C CA . ALA A 1 91 ? 6.321 7.390 -5.269 1.00 98.31 91 ALA A CA 1
ATOM 674 C C . ALA A 1 91 ? 4.945 7.231 -5.946 1.00 98.31 91 ALA A C 1
ATOM 676 O O . ALA A 1 91 ? 4.085 8.103 -5.801 1.00 98.31 91 ALA A O 1
ATOM 677 N N . LEU A 1 92 ? 4.707 6.133 -6.675 1.00 98.38 92 LEU A N 1
ATOM 678 C CA . LEU A 1 92 ? 3.382 5.794 -7.213 1.00 98.38 92 LEU A CA 1
ATOM 679 C C . LEU A 1 92 ? 2.383 5.493 -6.088 1.00 98.38 92 LEU A C 1
ATOM 681 O O . LEU A 1 92 ? 1.264 6.013 -6.125 1.00 98.38 92 LEU A O 1
ATOM 685 N N . ALA A 1 93 ? 2.806 4.742 -5.068 1.00 98.38 93 ALA A N 1
ATOM 686 C CA . ALA A 1 93 ? 2.003 4.479 -3.875 1.00 98.38 93 ALA A CA 1
ATOM 687 C C . ALA A 1 93 ? 1.629 5.774 -3.138 1.00 98.38 93 ALA A C 1
ATOM 689 O O . ALA A 1 93 ? 0.460 5.984 -2.819 1.00 98.38 93 ALA A O 1
ATOM 690 N N . GLY A 1 94 ? 2.578 6.697 -2.963 1.00 98.69 94 GLY A N 1
ATOM 691 C CA . GLY A 1 94 ? 2.333 8.017 -2.378 1.00 98.69 94 GLY A CA 1
ATOM 692 C C . GLY A 1 94 ? 1.288 8.817 -3.155 1.00 98.69 94 GLY A C 1
ATOM 693 O O . GLY A 1 94 ? 0.322 9.303 -2.574 1.00 98.69 94 GLY A O 1
ATOM 694 N N . ARG A 1 95 ? 1.389 8.855 -4.491 1.00 98.62 95 ARG A N 1
ATOM 695 C CA . ARG A 1 95 ? 0.364 9.495 -5.337 1.00 98.62 95 ARG A CA 1
ATOM 696 C C . ARG A 1 95 ? -1.012 8.847 -5.185 1.00 98.62 95 ARG A C 1
ATOM 698 O O . ARG A 1 95 ? -2.025 9.537 -5.286 1.00 98.62 95 ARG A O 1
ATOM 705 N N . ARG A 1 96 ? -1.078 7.526 -4.995 1.00 98.12 96 ARG A N 1
ATOM 706 C CA . ARG A 1 96 ? -2.335 6.802 -4.752 1.00 98.12 96 ARG A CA 1
ATOM 707 C C . ARG A 1 96 ? -2.939 7.197 -3.400 1.00 98.12 96 ARG A C 1
ATOM 709 O O . ARG A 1 96 ? -4.125 7.518 -3.363 1.00 98.12 96 ARG A O 1
ATOM 716 N N . VAL A 1 97 ? -2.121 7.270 -2.347 1.00 98.62 97 VAL A N 1
ATOM 717 C CA . VAL A 1 97 ? -2.519 7.755 -1.012 1.00 98.62 97 VAL A CA 1
ATOM 718 C C . VAL A 1 97 ? -3.057 9.187 -1.081 1.00 98.62 97 VAL A C 1
ATOM 720 O O . VAL A 1 97 ? -4.165 9.446 -0.615 1.00 98.62 97 VAL A O 1
ATOM 723 N N . GLU A 1 98 ? -2.325 10.102 -1.722 1.00 98.50 98 GLU A N 1
ATOM 724 C CA . GLU A 1 98 ? -2.722 11.508 -1.872 1.00 98.50 98 GLU A CA 1
ATOM 725 C C . GLU A 1 98 ? -4.052 11.662 -2.620 1.00 98.50 98 GLU A C 1
ATOM 727 O O . GLU A 1 98 ? -4.934 12.394 -2.175 1.00 98.50 98 GLU A O 1
ATOM 732 N N . ARG A 1 99 ? -4.226 10.949 -3.741 1.00 98.44 99 ARG A N 1
ATOM 733 C CA . ARG A 1 99 ? -5.458 11.008 -4.548 1.00 98.44 99 ARG A CA 1
ATOM 734 C C . ARG A 1 99 ? -6.677 10.462 -3.814 1.00 98.44 99 ARG A C 1
ATOM 736 O O . ARG A 1 99 ? -7.772 10.978 -4.015 1.00 98.44 99 ARG A O 1
ATOM 743 N N . ALA A 1 100 ? -6.496 9.416 -3.012 1.00 98.12 100 ALA A N 1
ATOM 744 C CA . ALA A 1 100 ? -7.575 8.808 -2.242 1.00 98.12 100 ALA A CA 1
ATOM 745 C C . ALA A 1 100 ? -7.853 9.540 -0.915 1.00 98.12 100 ALA A C 1
ATOM 747 O O . ALA A 1 100 ? -8.901 9.327 -0.309 1.00 98.12 100 ALA A O 1
ATOM 748 N N . GLY A 1 101 ? -6.939 10.409 -0.468 1.00 98.06 101 GLY A N 1
ATOM 749 C CA . GLY A 1 101 ? -7.081 11.171 0.771 1.00 98.06 101 GLY A CA 1
ATOM 750 C C . GLY A 1 101 ? -6.940 10.323 2.037 1.00 98.06 101 GLY A C 1
ATOM 751 O O . GLY A 1 101 ? -7.525 10.661 3.066 1.00 98.06 101 GLY A O 1
ATOM 752 N N . TRP A 1 102 ? -6.196 9.213 1.985 1.00 98.50 102 TRP A N 1
ATOM 753 C CA . TRP A 1 102 ? -6.009 8.348 3.151 1.00 98.50 102 TRP A CA 1
ATOM 754 C C . TRP A 1 102 ? -5.021 8.968 4.144 1.00 98.50 102 TRP A C 1
ATOM 756 O O . TRP A 1 102 ? -3.821 9.035 3.893 1.00 98.50 102 TRP A O 1
ATOM 766 N N . GLY A 1 103 ? -5.529 9.406 5.299 1.00 97.94 103 GLY A N 1
ATOM 767 C CA . GLY A 1 103 ? -4.717 10.000 6.370 1.00 97.94 103 GLY A CA 1
ATOM 768 C C . GLY A 1 103 ? -4.042 8.990 7.304 1.00 97.94 103 GLY A C 1
ATOM 769 O O . GLY A 1 103 ? -3.287 9.389 8.186 1.00 97.94 103 GLY A O 1
ATOM 770 N N . ASN A 1 104 ? -4.323 7.696 7.142 1.00 98.12 104 ASN A N 1
ATOM 771 C CA . ASN A 1 104 ? -3.872 6.618 8.023 1.00 98.12 104 ASN A CA 1
ATOM 772 C C . ASN A 1 104 ? -2.914 5.620 7.342 1.00 98.12 104 ASN A C 1
ATOM 774 O O . ASN A 1 104 ? -2.794 4.476 7.787 1.00 98.12 104 ASN A O 1
ATOM 778 N N . VAL A 1 105 ? -2.223 6.058 6.284 1.00 98.56 105 VAL A N 1
ATOM 779 C CA . VAL A 1 105 ? -1.194 5.280 5.577 1.00 98.56 105 VAL A CA 1
ATOM 780 C C . VAL A 1 105 ? 0.190 5.885 5.831 1.00 98.56 105 VAL A C 1
ATOM 782 O O . VAL A 1 105 ? 0.411 7.067 5.584 1.00 98.56 105 VAL A O 1
ATOM 785 N N . ASP A 1 106 ? 1.121 5.067 6.320 1.00 97.25 106 ASP A N 1
ATOM 786 C CA . ASP A 1 106 ? 2.531 5.396 6.554 1.00 97.25 106 ASP A CA 1
ATOM 787 C C . ASP A 1 106 ? 3.409 4.666 5.532 1.00 97.25 106 ASP A C 1
ATOM 789 O O . ASP A 1 106 ? 3.400 3.438 5.469 1.00 97.25 106 ASP A O 1
ATOM 793 N N . LEU A 1 107 ? 4.160 5.417 4.729 1.00 98.00 107 LEU A N 1
ATOM 794 C CA . LEU A 1 107 ? 5.003 4.889 3.659 1.00 98.00 107 LEU A CA 1
ATOM 795 C C . LEU A 1 107 ? 6.478 4.989 4.033 1.00 98.00 107 LEU A C 1
ATOM 797 O O . LEU A 1 107 ? 6.979 6.072 4.335 1.00 98.00 107 LEU A O 1
ATOM 801 N N . ARG A 1 108 ? 7.187 3.860 3.967 1.00 96.75 108 ARG A N 1
ATOM 802 C CA . ARG A 1 108 ? 8.591 3.743 4.371 1.00 96.75 108 ARG A CA 1
ATOM 803 C C . ARG A 1 108 ? 9.441 3.216 3.222 1.00 96.75 108 ARG A C 1
ATOM 805 O O . ARG A 1 108 ? 9.207 2.123 2.712 1.00 96.75 108 ARG A O 1
ATOM 812 N N . LEU A 1 109 ? 10.454 3.992 2.842 1.00 96.38 109 LEU A N 1
ATOM 813 C CA . LEU A 1 109 ? 11.438 3.595 1.839 1.00 96.38 109 LEU A CA 1
ATOM 814 C C . LEU A 1 109 ? 12.514 2.718 2.480 1.00 96.38 109 LEU A C 1
ATOM 816 O O . LEU A 1 109 ? 13.201 3.167 3.396 1.00 96.38 109 LEU A O 1
ATOM 820 N N . GLY A 1 110 ? 12.699 1.508 1.963 1.00 93.38 110 GLY A N 1
ATOM 821 C CA . GLY A 1 110 ? 13.776 0.612 2.384 1.00 93.38 110 GLY A CA 1
ATOM 822 C C . GLY A 1 110 ? 13.352 -0.846 2.434 1.00 93.38 110 GLY A C 1
ATOM 823 O O . GLY A 1 110 ? 12.239 -1.202 2.047 1.00 93.38 110 GLY A O 1
ATOM 824 N N . LEU A 1 111 ? 14.258 -1.695 2.906 1.00 90.12 111 LEU A N 1
ATOM 825 C CA . LEU A 1 111 ? 13.957 -3.104 3.132 1.00 90.12 111 LEU A CA 1
ATOM 826 C C . LEU A 1 111 ? 13.173 -3.283 4.439 1.00 90.12 111 LEU A C 1
ATOM 828 O O . LEU A 1 111 ? 13.311 -2.499 5.380 1.00 90.12 111 LEU A O 1
ATOM 832 N N . ALA A 1 112 ? 12.351 -4.328 4.523 1.00 86.19 112 ALA A N 1
ATOM 833 C CA . ALA A 1 112 ? 11.528 -4.582 5.706 1.00 86.19 112 ALA A CA 1
ATOM 834 C C . ALA A 1 112 ? 12.379 -4.746 6.973 1.00 86.19 112 ALA A C 1
ATOM 836 O O . ALA A 1 112 ? 12.059 -4.175 8.011 1.00 86.19 112 ALA A O 1
ATOM 837 N N . GLU A 1 113 ? 13.505 -5.444 6.871 1.00 85.69 113 GLU A N 1
ATOM 838 C CA . GLU A 1 113 ? 14.472 -5.634 7.952 1.00 85.69 113 GLU A CA 1
ATOM 839 C C . GLU A 1 113 ? 15.137 -4.336 8.438 1.00 85.69 113 GLU A C 1
ATOM 841 O O . GLU A 1 113 ? 15.623 -4.282 9.566 1.00 85.69 113 GLU A O 1
ATOM 846 N N . GLU A 1 114 ? 15.149 -3.285 7.616 1.00 87.19 114 GLU A N 1
ATOM 847 C CA . GLU A 1 114 ? 15.687 -1.970 7.978 1.00 87.19 114 GLU A CA 1
ATOM 848 C C . GLU A 1 114 ? 14.612 -1.079 8.614 1.00 87.19 114 GLU A C 1
ATOM 850 O O . GLU A 1 114 ? 14.910 -0.252 9.479 1.00 87.19 114 GLU A O 1
ATOM 855 N N . GLN A 1 115 ? 13.359 -1.234 8.172 1.00 86.75 115 GLN A N 1
ATOM 856 C CA . GLN A 1 115 ? 12.237 -0.368 8.546 1.00 86.75 115 GLN A CA 1
ATOM 857 C C . GLN A 1 115 ? 11.425 -0.876 9.741 1.00 86.75 115 GLN A C 1
ATOM 859 O O . GLN A 1 115 ? 10.636 -0.111 10.308 1.00 86.75 115 GLN A O 1
ATOM 864 N N . LEU A 1 116 ? 11.593 -2.144 10.115 1.00 82.75 116 LEU A N 1
ATOM 865 C CA . LEU A 1 116 ? 10.857 -2.797 11.192 1.00 82.75 116 LEU A CA 1
ATOM 866 C C . LEU A 1 116 ? 11.776 -3.091 12.369 1.00 82.75 116 LEU A C 1
ATOM 868 O O . LEU A 1 116 ? 12.915 -3.530 12.208 1.00 82.75 116 LEU A O 1
ATOM 872 N N . ARG A 1 117 ? 11.270 -2.868 13.581 1.00 77.69 117 ARG A N 1
ATOM 873 C CA . ARG A 1 117 ? 11.994 -3.150 14.821 1.00 77.69 117 ARG A CA 1
ATOM 874 C C . ARG A 1 117 ? 11.373 -4.328 15.551 1.00 77.69 117 ARG A C 1
ATOM 876 O O . ARG A 1 117 ? 10.160 -4.520 15.554 1.00 77.69 117 ARG A O 1
ATOM 883 N N . ALA A 1 118 ? 12.213 -5.088 16.251 1.00 64.06 118 ALA A N 1
ATOM 884 C CA . ALA A 1 118 ? 11.726 -6.068 17.212 1.00 64.06 118 ALA A CA 1
ATOM 885 C C . ALA A 1 118 ? 10.878 -5.349 18.278 1.00 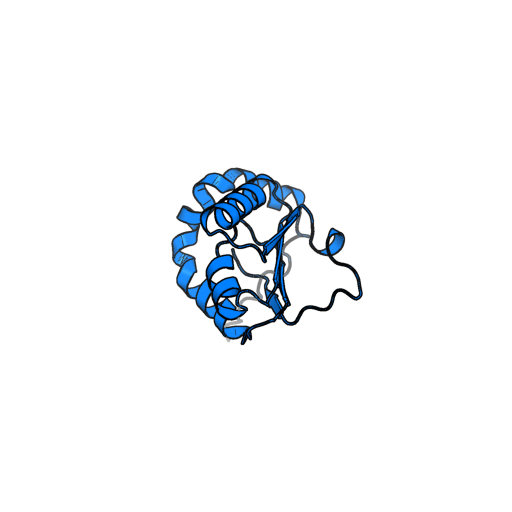64.06 118 ALA A C 1
ATOM 887 O O . ALA A 1 118 ? 11.397 -4.511 19.017 1.00 64.06 118 ALA A O 1
ATOM 888 N N . GLY A 1 119 ? 9.581 -5.661 18.327 1.00 67.31 119 GLY A N 1
ATOM 889 C CA . GLY A 1 119 ? 8.604 -5.008 19.204 1.00 67.31 119 GLY A CA 1
ATOM 890 C C . GLY A 1 119 ? 7.549 -4.166 18.481 1.00 67.31 119 GLY A C 1
ATOM 891 O O . GLY A 1 119 ? 6.570 -3.788 19.122 1.00 67.31 119 GLY A O 1
ATOM 892 N N . ASP A 1 120 ? 7.694 -3.923 17.175 1.00 78.56 120 ASP A N 1
ATOM 893 C CA . ASP A 1 120 ? 6.619 -3.353 16.360 1.00 78.56 120 ASP A CA 1
ATOM 894 C C . ASP A 1 120 ? 5.489 -4.391 16.252 1.00 78.56 120 ASP A C 1
ATOM 896 O O . ASP A 1 120 ? 5.572 -5.354 15.490 1.00 78.56 120 ASP A O 1
ATOM 900 N N . ALA A 1 121 ? 4.455 -4.238 17.081 1.00 85.06 121 ALA A N 1
ATOM 901 C CA . ALA A 1 121 ? 3.280 -5.097 17.046 1.00 85.06 121 ALA A CA 1
ATOM 902 C C . ALA A 1 121 ? 2.344 -4.644 15.921 1.00 85.06 121 ALA A C 1
ATOM 904 O O . ALA A 1 121 ? 1.975 -3.471 15.842 1.00 85.06 121 ALA A O 1
ATOM 905 N N . VAL A 1 122 ? 1.965 -5.589 15.066 1.00 93.75 122 VAL A N 1
ATOM 906 C CA . VAL A 1 122 ? 0.956 -5.418 14.019 1.00 93.75 122 VAL A CA 1
ATOM 907 C C . VAL A 1 122 ? -0.086 -6.516 14.175 1.00 93.75 122 VAL A C 1
ATOM 909 O O . VAL A 1 122 ? 0.244 -7.624 14.603 1.00 93.75 122 VAL A O 1
ATOM 912 N N . ASP A 1 123 ? -1.330 -6.210 13.833 1.00 96.62 123 ASP A N 1
ATOM 913 C CA . ASP A 1 123 ? -2.439 -7.164 13.896 1.00 9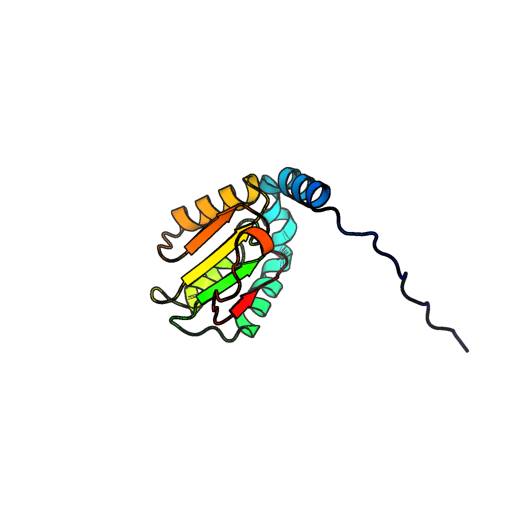6.62 123 ASP A CA 1
ATOM 914 C C . ASP A 1 123 ? -2.416 -8.108 12.684 1.00 96.62 123 ASP A C 1
ATOM 916 O O . ASP A 1 123 ? -2.784 -9.278 12.793 1.00 96.62 123 ASP A O 1
ATOM 920 N N . ALA A 1 124 ? -1.898 -7.633 11.544 1.00 96.44 124 ALA A N 1
ATOM 921 C CA . ALA A 1 124 ? -1.678 -8.438 10.348 1.00 96.44 124 ALA A CA 1
ATOM 922 C C . ALA A 1 124 ? -0.456 -7.971 9.542 1.00 96.44 124 ALA A C 1
ATOM 924 O O . ALA A 1 124 ? -0.086 -6.794 9.545 1.00 96.44 124 ALA A O 1
ATOM 925 N N . ALA A 1 125 ? 0.142 -8.904 8.800 1.00 94.81 125 ALA A N 1
ATOM 926 C CA . ALA A 1 125 ? 1.185 -8.621 7.824 1.00 94.81 125 ALA A CA 1
ATOM 927 C C . ALA A 1 125 ? 0.857 -9.287 6.483 1.00 94.81 125 ALA A C 1
ATOM 929 O O . ALA A 1 125 ? 0.425 -10.441 6.439 1.00 94.81 125 ALA A O 1
ATOM 930 N N . LEU A 1 126 ? 1.089 -8.557 5.399 1.00 93.81 126 LEU A N 1
ATOM 931 C CA . LEU A 1 126 ? 0.875 -8.977 4.026 1.00 93.81 126 LEU A CA 1
ATOM 932 C C . LEU A 1 126 ? 2.210 -9.004 3.281 1.00 93.81 126 LEU A C 1
ATOM 934 O O . LEU A 1 126 ? 2.984 -8.051 3.328 1.00 93.81 126 LEU A O 1
ATOM 938 N N . PHE A 1 127 ? 2.446 -10.100 2.565 1.00 91.44 127 PHE A N 1
ATOM 939 C CA . PHE A 1 127 ? 3.451 -10.189 1.511 1.00 91.44 127 PHE A CA 1
ATOM 940 C C . PHE A 1 127 ? 2.752 -10.755 0.279 1.00 91.44 127 PHE A C 1
ATOM 942 O O . PHE A 1 127 ? 2.559 -11.967 0.152 1.00 91.44 127 PHE A O 1
ATOM 949 N N . CYS A 1 128 ? 2.276 -9.863 -0.582 1.00 87.19 128 CYS A N 1
ATOM 950 C CA . CYS A 1 128 ? 1.519 -10.212 -1.775 1.00 87.19 128 CYS A CA 1
ATOM 951 C C . CYS A 1 128 ? 2.213 -9.623 -2.994 1.00 87.19 128 CYS A C 1
ATOM 953 O O . CYS A 1 128 ? 2.909 -8.620 -2.894 1.00 87.19 128 CYS A O 1
ATOM 955 N N . PHE A 1 129 ? 2.029 -10.258 -4.146 1.00 76.50 129 PHE A N 1
ATOM 956 C CA . PHE A 1 129 ? 2.424 -9.679 -5.420 1.00 76.50 129 PHE A CA 1
ATOM 957 C C . PHE A 1 129 ? 1.565 -8.427 -5.656 1.00 76.50 129 PHE A C 1
ATOM 959 O O . PHE A 1 129 ? 0.440 -8.525 -6.151 1.00 76.50 129 PHE A O 1
ATOM 966 N N . THR A 1 130 ? 2.061 -7.280 -5.187 1.00 61.19 130 THR A N 1
ATOM 967 C CA . THR A 1 130 ? 1.425 -5.960 -5.287 1.00 61.19 130 THR A CA 1
ATOM 968 C C . THR A 1 130 ? 1.570 -5.390 -6.661 1.00 61.19 130 THR A C 1
ATOM 970 O O . THR A 1 130 ? 2.084 -6.117 -7.541 1.00 61.19 130 THR A O 1
#